Protein AF-A0A7S1EBB3-F1 (afdb_monomer)

Nearest PDB structures (foldseek):
  3lno-assembly1_A  TM=3.639E-01  e=1.077E+00  Bacillus anthracis
  7wua-assembly3_C  TM=3.559E-01  e=1.151E+00  Corynebacterium diphtheriae
  5d6j-assembly1_A  TM=3.398E-01  e=8.826E-01  Mycolicibacterium smegmatis MC2 155
  1nye-assembly2_C  TM=3.414E-01  e=2.552E+00  Escherichia coli
  3ux3-assembly1_B  TM=5.164E-01  e=8.424E+00  Homo sapiens

Mean predicted aligned error: 10.58 Å

Secondary structure (DSSP, 8-state):
---PPPS------TTPPPHHHHHHT--HHHHHHHHHHHHHHPBPTTSPBPSEEEE--STTS-S-SEEEESSSS--TTSEEEEEE---SSSPPHHHHHHHHHHHHHHHHTTSSPPPSEEEEE-SSPPPGGG--

Organism: Hemiselmis andersenii (NCBI:txid464988)

Structure (mmCIF, N/CA/C/O backbone):
data_AF-A0A7S1EBB3-F1
#
_entry.id   AF-A0A7S1EBB3-F1
#
loop_
_atom_site.group_PDB
_atom_site.id
_atom_site.type_symbol
_atom_site.label_atom_id
_atom_site.label_alt_id
_atom_site.label_comp_id
_atom_site.label_asym_id
_atom_site.label_entity_id
_atom_site.label_seq_id
_atom_site.pdbx_PDB_ins_code
_atom_site.Cartn_x
_atom_site.Cartn_y
_atom_site.Cartn_z
_atom_site.occupancy
_atom_site.B_iso_or_equiv
_atom_site.auth_seq_id
_atom_site.auth_comp_id
_atom_site.auth_asym_id
_atom_site.auth_atom_id
_atom_site.pdbx_PDB_model_num
ATOM 1 N N . LYS A 1 1 ? -30.988 8.187 -31.001 1.00 40.47 1 LYS A N 1
ATOM 2 C CA . LYS A 1 1 ? -30.215 7.630 -29.860 1.00 40.47 1 LYS A CA 1
ATOM 3 C C . LYS A 1 1 ? -28.832 8.276 -29.854 1.00 40.47 1 LYS A C 1
ATOM 5 O O . LYS A 1 1 ? -27.964 7.857 -30.606 1.00 40.47 1 LYS A O 1
ATOM 10 N N . THR A 1 2 ? -28.665 9.351 -29.094 1.00 38.78 2 THR A N 1
ATOM 11 C CA . THR A 1 2 ? -27.426 10.135 -28.986 1.00 38.78 2 THR A CA 1
ATOM 12 C C . THR A 1 2 ? -26.475 9.436 -28.016 1.00 38.78 2 THR A C 1
ATOM 14 O O . THR A 1 2 ? -26.823 9.195 -26.864 1.00 38.78 2 THR A O 1
ATOM 17 N N . ARG A 1 3 ? -25.302 9.027 -28.505 1.00 43.97 3 ARG A N 1
ATOM 18 C CA . ARG A 1 3 ? -24.294 8.294 -27.730 1.00 43.97 3 ARG A CA 1
ATOM 19 C C . ARG A 1 3 ? -23.496 9.297 -26.895 1.00 43.97 3 ARG A C 1
ATOM 21 O O . ARG A 1 3 ? -22.777 10.114 -27.461 1.00 43.97 3 ARG A O 1
ATOM 28 N N . THR A 1 4 ? -23.633 9.249 -25.573 1.00 48.81 4 THR A N 1
ATOM 29 C CA . THR A 1 4 ? -22.875 10.085 -24.629 1.00 48.81 4 THR A CA 1
ATOM 30 C C . THR A 1 4 ? -21.369 9.833 -24.801 1.00 48.81 4 THR A C 1
ATOM 32 O O . THR A 1 4 ? -20.965 8.665 -24.882 1.00 48.81 4 THR A O 1
ATOM 35 N N . PRO A 1 5 ? -20.518 10.870 -24.891 1.00 43.06 5 PRO A N 1
ATOM 36 C CA . PRO A 1 5 ? -19.080 10.673 -25.023 1.00 43.06 5 PRO A CA 1
ATOM 37 C C . PRO A 1 5 ? -18.506 10.096 -23.722 1.00 43.06 5 PRO A C 1
ATOM 39 O O . PRO A 1 5 ? -18.844 10.537 -22.626 1.00 43.06 5 PRO A O 1
ATOM 42 N N . ARG A 1 6 ? -17.642 9.081 -23.838 1.00 51.06 6 ARG A N 1
ATOM 43 C CA . ARG A 1 6 ? -16.896 8.533 -22.699 1.00 51.06 6 ARG A CA 1
ATOM 44 C C . ARG A 1 6 ? -15.797 9.522 -22.312 1.00 51.06 6 ARG A C 1
ATOM 46 O O . ARG A 1 6 ? -14.886 9.762 -23.102 1.00 51.06 6 ARG A O 1
ATOM 53 N N . THR A 1 7 ? -15.871 10.059 -21.099 1.00 49.78 7 THR A N 1
ATOM 54 C CA . THR A 1 7 ? -14.832 10.894 -20.482 1.00 49.78 7 THR A CA 1
ATOM 55 C C . THR A 1 7 ? -13.598 10.047 -20.194 1.00 49.78 7 THR A C 1
ATOM 57 O O . THR A 1 7 ? -13.495 9.473 -19.122 1.00 49.78 7 THR A O 1
ATOM 60 N N . ASN A 1 8 ? -12.719 9.890 -21.185 1.00 47.34 8 ASN A N 1
ATOM 61 C CA . ASN A 1 8 ? -11.304 9.519 -21.039 1.00 47.34 8 ASN A CA 1
ATOM 62 C C . ASN A 1 8 ? -10.567 9.776 -22.368 1.00 47.34 8 ASN A C 1
ATOM 64 O O . ASN A 1 8 ? -9.864 8.919 -22.894 1.00 47.34 8 ASN A O 1
ATOM 68 N N . GLN A 1 9 ? -10.756 10.961 -22.955 1.00 47.91 9 GLN A N 1
ATOM 69 C CA . GLN A 1 9 ? -9.875 11.453 -24.013 1.00 47.91 9 GLN A CA 1
ATOM 70 C C . GLN A 1 9 ? -8.861 12.398 -23.377 1.00 47.91 9 GLN A C 1
ATOM 72 O O . GLN A 1 9 ? -9.047 13.611 -23.339 1.00 47.91 9 GLN A O 1
ATOM 77 N N . LEU A 1 10 ? -7.775 11.827 -22.863 1.00 53.28 10 LEU A N 1
ATOM 78 C CA . LEU A 1 10 ? -6.549 12.585 -22.657 1.00 53.28 10 LEU A CA 1
ATOM 79 C C . LEU A 1 10 ? -5.998 12.885 -24.055 1.00 53.28 10 LEU A C 1
ATOM 81 O O . LEU A 1 10 ? -5.312 12.070 -24.667 1.00 53.28 10 LEU A O 1
ATOM 85 N N . VAL A 1 11 ? -6.409 14.026 -24.608 1.00 46.31 11 VAL A N 1
ATOM 86 C CA . VAL A 1 11 ? -5.906 14.551 -25.878 1.00 46.31 11 VAL A CA 1
ATOM 87 C C . VAL A 1 11 ? -4.432 14.893 -25.674 1.00 46.31 11 VAL A C 1
ATOM 89 O O . VAL A 1 11 ? -4.095 15.961 -25.166 1.00 46.31 11 VAL A O 1
ATOM 92 N N . ALA A 1 12 ? -3.542 13.975 -26.042 1.00 47.91 12 ALA A N 1
ATOM 93 C CA . ALA A 1 12 ? -2.118 14.261 -26.111 1.00 47.91 12 ALA A CA 1
ATOM 94 C C . ALA A 1 12 ? -1.879 15.219 -27.286 1.00 47.91 12 ALA A C 1
ATOM 96 O O . ALA A 1 12 ? -1.888 14.817 -28.450 1.00 47.91 12 ALA A O 1
ATOM 97 N N . LYS A 1 13 ? -1.704 16.512 -26.988 1.00 47.75 13 LYS A N 1
ATOM 98 C CA . LYS A 1 13 ? -1.117 17.462 -27.941 1.00 47.75 13 LYS A CA 1
ATOM 99 C C . LYS A 1 13 ? 0.322 17.006 -28.233 1.00 47.75 13 LYS A C 1
ATOM 101 O O . LYS A 1 13 ? 1.020 16.562 -27.323 1.00 47.75 13 LYS A O 1
ATOM 106 N N . GLY A 1 14 ? 0.715 17.046 -29.507 1.00 40.34 14 GLY A N 1
ATOM 107 C CA . GLY A 1 14 ? 1.932 16.423 -30.043 1.00 40.34 14 GLY A CA 1
ATOM 108 C C . GLY A 1 14 ? 3.186 16.620 -29.182 1.00 40.34 14 GLY A C 1
ATOM 109 O O . GLY A 1 14 ? 3.508 17.737 -28.795 1.00 40.34 14 GLY A O 1
ATOM 110 N N . GLY A 1 15 ? 3.874 15.512 -28.891 1.00 55.00 15 GLY A N 1
ATOM 111 C CA . GLY A 1 15 ? 5.130 15.473 -28.130 1.00 55.00 15 GLY A CA 1
ATOM 112 C C . GLY A 1 15 ? 4.994 15.109 -26.647 1.00 55.00 15 GLY A C 1
ATOM 113 O O . GLY A 1 15 ? 5.996 14.812 -26.005 1.00 55.00 15 GLY A O 1
ATOM 114 N N . VAL A 1 16 ? 3.778 15.075 -26.094 1.00 60.12 16 VAL A N 1
ATOM 115 C CA . VAL A 1 16 ? 3.560 14.696 -24.691 1.00 60.12 16 VAL A CA 1
ATOM 116 C C . VAL A 1 16 ? 3.510 13.170 -24.567 1.00 60.12 16 VAL A C 1
ATOM 118 O O . VAL A 1 16 ? 2.623 12.523 -25.127 1.00 60.12 16 VAL A O 1
ATOM 121 N N . ILE A 1 17 ? 4.462 12.590 -23.827 1.00 59.97 17 ILE A N 1
ATOM 122 C CA . ILE A 1 17 ? 4.441 11.172 -23.436 1.00 59.97 17 ILE A CA 1
ATOM 123 C C . ILE A 1 17 ? 3.094 10.888 -22.764 1.00 59.97 17 ILE A C 1
ATOM 125 O O . ILE A 1 17 ? 2.694 11.613 -21.853 1.00 59.97 17 ILE A O 1
ATOM 129 N N . GLN A 1 18 ? 2.390 9.846 -23.208 1.00 72.56 18 GLN A N 1
ATOM 130 C CA . GLN A 1 18 ? 1.097 9.460 -22.637 1.00 72.56 18 GLN A CA 1
ATOM 131 C C . GLN A 1 18 ? 1.217 9.253 -21.116 1.00 72.56 18 GLN A C 1
ATOM 133 O O . GLN A 1 18 ? 2.189 8.630 -20.690 1.00 72.56 18 GLN A O 1
ATOM 138 N N . PRO A 1 19 ? 0.258 9.699 -20.282 1.00 72.38 19 PRO A N 1
ATOM 139 C CA . PRO A 1 19 ? 0.372 9.580 -18.823 1.00 72.38 19 PRO A CA 1
ATOM 140 C C . PRO A 1 19 ? 0.641 8.153 -18.328 1.00 72.38 19 PRO A C 1
ATOM 142 O O . PRO A 1 19 ? 1.421 7.956 -17.404 1.00 72.38 19 PRO A O 1
ATOM 145 N N . SER A 1 20 ? 0.083 7.140 -18.995 1.00 72.62 20 SER A N 1
ATOM 146 C CA . SER A 1 20 ? 0.383 5.731 -18.710 1.00 72.62 20 SER A CA 1
ATOM 147 C C . SER A 1 20 ? 1.843 5.355 -18.981 1.00 72.62 20 SER A C 1
ATOM 149 O O . SER A 1 20 ? 2.424 4.574 -18.237 1.00 72.62 20 SER A O 1
ATOM 151 N N . ALA A 1 21 ? 2.453 5.920 -20.023 1.00 72.56 21 ALA A N 1
ATOM 152 C CA . ALA A 1 21 ? 3.865 5.724 -20.326 1.00 72.56 21 ALA A CA 1
ATOM 153 C C . ALA A 1 21 ? 4.770 6.512 -19.366 1.00 72.56 21 ALA A C 1
ATOM 155 O O . ALA A 1 21 ? 5.855 6.041 -19.050 1.00 72.56 21 ALA A O 1
ATOM 156 N N . GLN A 1 22 ? 4.319 7.658 -18.841 1.00 77.75 22 GLN A N 1
ATOM 157 C CA . GLN A 1 22 ? 5.061 8.399 -17.812 1.00 77.75 22 GLN A CA 1
ATOM 158 C C . GLN A 1 22 ? 5.188 7.596 -16.514 1.00 77.75 22 GLN A C 1
ATOM 160 O O . GLN A 1 22 ? 6.254 7.593 -15.911 1.00 77.75 22 GLN A O 1
ATOM 165 N N . VAL A 1 23 ? 4.137 6.864 -16.121 1.00 78.75 23 VAL A N 1
ATOM 166 C CA . VAL A 1 23 ? 4.154 5.992 -14.932 1.00 78.75 23 VAL A CA 1
ATOM 167 C C . VAL A 1 23 ? 5.234 4.909 -15.024 1.00 78.75 23 VAL A C 1
ATOM 169 O O . VAL A 1 23 ? 5.863 4.586 -14.023 1.00 78.75 23 VAL A O 1
ATOM 172 N N . ILE A 1 24 ? 5.483 4.384 -16.225 1.00 78.00 24 ILE A N 1
ATOM 173 C CA . ILE A 1 24 ? 6.513 3.364 -16.474 1.00 78.00 24 ILE A CA 1
ATOM 174 C C . ILE A 1 24 ? 7.936 3.941 -16.349 1.00 78.00 24 ILE A C 1
ATOM 176 O O . ILE A 1 24 ? 8.880 3.206 -16.086 1.00 78.00 24 ILE A O 1
ATOM 180 N N . LEU A 1 25 ? 8.102 5.250 -16.549 1.00 81.25 25 LEU A N 1
ATOM 181 C CA . LEU A 1 25 ? 9.402 5.929 -16.516 1.00 81.25 25 LEU A CA 1
ATOM 182 C C . LEU A 1 25 ? 9.790 6.441 -15.122 1.00 81.25 25 LEU A C 1
ATOM 184 O O . LEU A 1 25 ? 10.870 7.011 -14.970 1.00 81.25 25 LEU A O 1
ATOM 188 N N . LEU A 1 26 ? 8.918 6.285 -14.123 1.00 83.38 26 LEU A N 1
ATOM 189 C CA . LEU A 1 26 ? 9.208 6.703 -12.755 1.00 83.38 26 LEU A CA 1
ATOM 190 C C . LEU A 1 26 ? 10.381 5.888 -12.204 1.00 83.38 26 LEU A C 1
ATOM 192 O O . LEU A 1 26 ? 10.514 4.702 -12.470 1.00 83.38 26 LEU A O 1
ATOM 196 N N . ASN A 1 27 ? 11.252 6.506 -11.415 1.00 83.81 27 ASN A N 1
ATOM 197 C CA . ASN A 1 27 ? 12.214 5.734 -10.628 1.00 83.81 27 ASN A CA 1
ATOM 198 C C . ASN A 1 27 ? 11.510 5.077 -9.410 1.00 83.81 27 ASN A C 1
ATOM 200 O O . ASN A 1 27 ? 10.357 5.411 -9.120 1.00 83.81 27 ASN A O 1
ATOM 204 N N . PRO A 1 28 ? 12.164 4.156 -8.673 1.00 81.88 28 PRO A N 1
ATOM 205 C CA . PRO A 1 28 ? 11.539 3.474 -7.536 1.00 81.88 28 PRO A CA 1
ATOM 206 C C . PRO A 1 28 ? 10.943 4.414 -6.476 1.00 81.88 28 PRO A C 1
ATOM 208 O O . PRO A 1 28 ? 9.815 4.198 -6.039 1.00 81.88 28 PRO A O 1
ATOM 211 N N . ASP A 1 29 ? 11.641 5.497 -6.128 1.00 83.81 29 ASP A N 1
ATOM 212 C CA . ASP A 1 29 ? 11.159 6.472 -5.143 1.00 83.81 29 ASP A CA 1
ATOM 213 C C . ASP A 1 29 ? 9.947 7.259 -5.649 1.00 83.81 29 ASP A C 1
ATOM 215 O O . ASP A 1 29 ? 8.986 7.494 -4.915 1.00 83.81 29 ASP A O 1
ATOM 219 N N . GLN A 1 30 ? 9.973 7.657 -6.921 1.00 87.38 30 GLN A N 1
ATOM 220 C CA . GLN A 1 30 ? 8.865 8.342 -7.580 1.00 87.38 30 GLN A CA 1
ATOM 221 C C . GLN A 1 30 ? 7.643 7.435 -7.724 1.00 87.38 30 GLN A C 1
ATOM 223 O O . GLN A 1 30 ? 6.513 7.912 -7.638 1.00 87.38 30 GLN A O 1
ATOM 228 N N . TRP A 1 31 ? 7.851 6.134 -7.928 1.00 86.94 31 TRP A N 1
ATOM 229 C CA . TRP A 1 31 ? 6.778 5.148 -7.966 1.00 86.94 31 TRP A CA 1
ATOM 230 C C . TRP A 1 31 ? 6.100 4.995 -6.605 1.00 86.94 31 TRP A C 1
ATOM 232 O O . TRP A 1 31 ? 4.873 5.016 -6.527 1.00 86.94 31 TRP A O 1
ATOM 242 N N . GLU A 1 32 ? 6.874 4.911 -5.524 1.00 86.50 32 GLU A N 1
ATOM 243 C CA . GLU A 1 32 ? 6.313 4.912 -4.171 1.00 86.50 32 GLU A CA 1
ATOM 244 C C . GLU A 1 32 ? 5.555 6.208 -3.867 1.00 86.50 32 GLU A C 1
ATOM 246 O O . GLU A 1 32 ? 4.438 6.162 -3.353 1.00 86.50 32 GLU A O 1
ATOM 251 N N . GLU A 1 33 ? 6.108 7.367 -4.232 1.00 89.25 33 GLU A N 1
ATOM 252 C CA . GLU A 1 33 ? 5.422 8.651 -4.049 1.00 89.25 33 GLU A CA 1
ATOM 253 C C . GLU A 1 33 ? 4.122 8.718 -4.866 1.00 89.25 33 GLU A C 1
ATOM 255 O O . GLU A 1 33 ? 3.093 9.204 -4.388 1.00 89.25 33 GLU A O 1
ATOM 260 N N . PHE A 1 34 ? 4.125 8.156 -6.075 1.00 90.12 34 PHE A N 1
ATOM 261 C CA . PHE A 1 34 ? 2.930 8.038 -6.900 1.00 90.12 34 PHE A CA 1
ATOM 262 C C . PHE A 1 34 ? 1.866 7.152 -6.240 1.00 90.12 34 PHE A C 1
ATOM 264 O O . PHE A 1 34 ? 0.704 7.556 -6.158 1.00 90.12 34 PHE A O 1
ATOM 271 N N . ILE A 1 35 ? 2.237 5.975 -5.717 1.00 90.62 35 ILE A N 1
ATOM 272 C CA . ILE A 1 35 ? 1.297 5.103 -4.994 1.00 90.62 35 ILE A CA 1
ATOM 273 C C . ILE A 1 35 ? 0.767 5.822 -3.748 1.00 90.62 35 ILE A C 1
ATOM 275 O O . ILE A 1 35 ? -0.429 5.733 -3.457 1.00 90.62 35 ILE A O 1
ATOM 279 N N . LEU A 1 36 ? 1.607 6.573 -3.029 1.00 92.62 36 LEU A N 1
ATOM 280 C CA . LEU A 1 36 ? 1.200 7.345 -1.854 1.00 92.62 36 LEU A CA 1
ATOM 281 C C . LEU A 1 36 ? 0.149 8.395 -2.228 1.00 92.62 36 LEU A C 1
ATOM 283 O O . LEU A 1 36 ? -0.900 8.486 -1.583 1.00 92.62 36 LEU A O 1
ATOM 287 N N . ALA A 1 37 ? 0.405 9.160 -3.289 1.00 92.00 37 ALA A N 1
ATOM 288 C CA . ALA A 1 37 ? -0.517 10.162 -3.806 1.00 92.00 37 ALA A CA 1
ATOM 289 C C . ALA A 1 37 ? -1.837 9.534 -4.283 1.00 92.00 37 ALA A C 1
ATOM 291 O O . ALA A 1 37 ? -2.912 10.020 -3.924 1.00 92.00 37 ALA A O 1
ATOM 292 N N . ALA A 1 38 ? -1.771 8.422 -5.019 1.00 90.94 38 ALA A N 1
ATOM 293 C CA . ALA A 1 38 ? -2.947 7.686 -5.478 1.00 90.94 38 ALA A CA 1
ATOM 294 C C . ALA A 1 38 ? -3.773 7.144 -4.301 1.00 90.94 38 ALA A C 1
ATOM 296 O O . ALA A 1 38 ? -4.998 7.250 -4.292 1.00 90.94 38 ALA A O 1
ATOM 297 N N . THR A 1 39 ? -3.110 6.623 -3.268 1.00 92.56 39 THR A N 1
ATOM 298 C CA . THR A 1 39 ? -3.764 6.082 -2.070 1.00 92.56 39 THR A CA 1
ATOM 299 C C . THR A 1 39 ? -4.474 7.175 -1.276 1.00 92.56 39 THR A C 1
ATOM 301 O O . THR A 1 39 ? -5.592 6.963 -0.816 1.00 92.56 39 THR A O 1
ATOM 304 N N . ARG A 1 40 ? -3.882 8.371 -1.166 1.00 92.50 40 ARG A N 1
ATOM 305 C CA . ARG A 1 40 ? -4.522 9.538 -0.532 1.00 92.50 40 ARG A CA 1
ATOM 306 C C . ARG A 1 40 ? -5.785 9.998 -1.263 1.00 92.50 40 ARG A C 1
ATOM 308 O O . ARG A 1 40 ? -6.711 10.475 -0.618 1.00 92.50 40 ARG A O 1
ATOM 315 N N . GLN A 1 41 ? -5.818 9.857 -2.586 1.00 91.88 41 GLN A N 1
ATOM 316 C CA . GLN A 1 41 ? -6.952 10.268 -3.421 1.00 91.88 41 GLN A CA 1
ATOM 317 C C . GLN A 1 41 ? -7.999 9.162 -3.619 1.00 91.88 41 GLN A C 1
ATOM 319 O O . GLN A 1 41 ? -9.100 9.432 -4.098 1.00 91.88 41 GLN A O 1
ATOM 324 N N . ARG A 1 42 ? -7.679 7.912 -3.266 1.00 90.81 42 ARG A N 1
ATOM 325 C CA . ARG A 1 42 ? -8.586 6.775 -3.428 1.00 90.81 42 ARG A CA 1
ATOM 326 C C . ARG A 1 42 ? -9.816 6.936 -2.538 1.00 90.81 42 ARG A C 1
ATOM 328 O O . ARG A 1 42 ? -9.702 7.012 -1.317 1.00 90.81 42 ARG A O 1
ATOM 335 N N . LEU A 1 43 ? -10.995 6.881 -3.155 1.00 91.19 43 LEU A N 1
ATOM 336 C CA . LEU A 1 43 ? -12.266 6.788 -2.442 1.00 91.19 43 LEU A CA 1
ATOM 337 C C . LEU A 1 43 ? -12.566 5.331 -2.086 1.00 91.19 43 LEU A C 1
ATOM 339 O O . LEU A 1 43 ? -12.436 4.420 -2.910 1.00 91.19 43 LEU A O 1
ATOM 343 N N . LEU A 1 44 ? -12.961 5.111 -0.838 1.00 89.56 44 LEU A N 1
ATOM 344 C CA . LEU A 1 44 ? -13.432 3.822 -0.347 1.00 89.56 44 LEU A CA 1
ATOM 345 C C . LEU A 1 44 ? -14.868 3.567 -0.830 1.00 89.56 44 LEU A C 1
ATOM 347 O O . LEU A 1 44 ? -15.540 4.502 -1.263 1.00 89.56 44 LEU A O 1
ATOM 351 N N . PRO A 1 45 ? -15.399 2.334 -0.705 1.00 86.81 45 PRO A N 1
ATOM 352 C CA . PRO A 1 45 ? -16.801 2.052 -1.031 1.00 86.81 45 PRO A CA 1
ATOM 353 C C . PRO A 1 45 ? -17.814 2.936 -0.284 1.00 86.81 45 PRO A C 1
ATOM 355 O O . PRO A 1 45 ? -18.930 3.115 -0.752 1.00 86.81 45 PRO A O 1
ATOM 358 N N . SER A 1 46 ? -17.423 3.505 0.861 1.00 86.88 46 SER A N 1
ATOM 359 C CA . SER A 1 46 ? -18.217 4.478 1.620 1.00 86.88 46 SER A CA 1
ATOM 360 C C . SER A 1 46 ? -18.265 5.880 0.998 1.00 86.88 46 SER A C 1
ATOM 362 O O . SER A 1 46 ? -19.012 6.722 1.482 1.00 86.88 46 SER A O 1
ATOM 364 N N . GLY A 1 47 ? -17.458 6.158 -0.030 1.00 90.25 47 GLY A N 1
ATOM 365 C CA . GLY A 1 47 ? -17.319 7.475 -0.655 1.00 90.25 47 GLY A CA 1
ATOM 366 C C . GLY A 1 47 ? -16.297 8.403 0.013 1.00 90.25 47 GLY A C 1
ATOM 367 O O . GLY A 1 47 ? -16.012 9.463 -0.534 1.00 90.25 47 GLY A O 1
ATOM 368 N N . SER A 1 48 ? -15.707 8.010 1.146 1.00 90.81 48 SER A N 1
ATOM 369 C CA . SER A 1 48 ? -14.677 8.792 1.852 1.00 90.81 48 SER A CA 1
ATOM 370 C C . SER A 1 48 ? -13.261 8.291 1.540 1.00 90.81 48 SER A C 1
ATOM 372 O O . SER A 1 48 ? -13.091 7.095 1.287 1.00 90.81 48 SER A O 1
ATOM 374 N N . PRO A 1 49 ? -12.228 9.154 1.583 1.00 93.75 49 PRO A N 1
ATOM 375 C CA . PRO A 1 49 ? -10.836 8.713 1.515 1.00 93.75 49 PRO A CA 1
ATOM 376 C C . PRO A 1 49 ? -10.406 8.002 2.809 1.00 93.75 49 PRO A C 1
ATOM 378 O O . PRO A 1 49 ? -11.125 7.999 3.812 1.00 93.75 49 PRO A O 1
ATOM 381 N N . TYR A 1 50 ? -9.207 7.416 2.802 1.00 94.06 50 TYR A N 1
ATOM 382 C CA . TYR A 1 50 ? -8.571 6.921 4.026 1.00 94.06 50 TYR A CA 1
ATOM 383 C C . TYR A 1 50 ? -8.392 8.050 5.050 1.00 94.06 50 TYR A C 1
ATOM 385 O O . TYR A 1 50 ? -8.037 9.173 4.696 1.00 94.06 50 TYR A O 1
ATOM 393 N N . ALA A 1 51 ? -8.580 7.737 6.333 1.00 94.00 51 ALA A N 1
ATOM 394 C CA . ALA A 1 51 ? -8.411 8.704 7.416 1.00 94.00 51 ALA A CA 1
ATOM 395 C C . ALA A 1 51 ? -6.940 9.088 7.632 1.00 94.00 51 ALA A C 1
ATOM 397 O O . ALA A 1 51 ? -6.638 10.210 8.034 1.00 94.00 51 ALA A O 1
ATOM 398 N N . ASN A 1 52 ? -6.016 8.155 7.387 1.00 93.56 52 ASN A N 1
ATOM 399 C CA . ASN A 1 52 ? -4.583 8.404 7.475 1.00 93.56 52 ASN A CA 1
ATOM 400 C C . ASN A 1 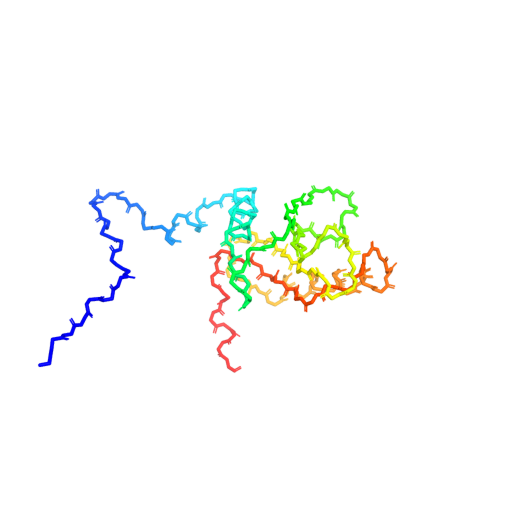52 ? -3.840 7.569 6.431 1.00 93.56 52 ASN A C 1
ATOM 402 O O . ASN A 1 52 ? -4.124 6.384 6.280 1.00 93.56 52 ASN A O 1
ATOM 406 N N . VAL A 1 53 ? -2.884 8.173 5.728 1.00 93.62 53 VAL A N 1
ATOM 407 C CA . VAL A 1 53 ? -2.009 7.461 4.791 1.00 93.62 53 VAL A CA 1
ATOM 408 C C . VAL A 1 53 ? -0.568 7.856 5.074 1.00 93.62 53 VAL A C 1
ATOM 410 O O . VAL A 1 53 ? -0.216 9.039 4.991 1.00 93.62 53 VAL A O 1
ATOM 413 N N . LYS A 1 54 ? 0.266 6.865 5.386 1.00 91.12 54 LYS A N 1
ATOM 414 C CA . LYS A 1 54 ? 1.665 7.048 5.766 1.00 91.12 54 LYS A CA 1
ATOM 415 C C . LYS A 1 54 ? 2.580 6.232 4.858 1.00 91.12 54 LYS A C 1
ATOM 417 O O . LYS A 1 54 ? 2.355 5.039 4.682 1.00 91.12 54 LYS A O 1
ATOM 422 N N . ARG A 1 55 ? 3.637 6.868 4.346 1.00 89.19 55 ARG A N 1
ATOM 423 C CA . ARG A 1 55 ? 4.774 6.177 3.727 1.00 89.19 55 ARG A CA 1
ATOM 424 C C . ARG A 1 55 ? 5.733 5.691 4.816 1.00 89.19 55 ARG A C 1
ATOM 426 O O . ARG A 1 55 ? 6.028 6.417 5.767 1.00 89.19 55 ARG A O 1
ATOM 433 N N . LEU A 1 56 ? 6.163 4.453 4.675 1.00 85.06 56 LEU A N 1
ATOM 434 C CA . LEU A 1 56 ? 7.135 3.722 5.471 1.00 85.06 56 LEU A CA 1
ATOM 435 C C . LEU A 1 56 ? 8.271 3.343 4.505 1.00 85.06 56 LEU A C 1
ATOM 437 O O . LEU A 1 56 ? 8.031 3.167 3.316 1.00 85.06 56 LEU A O 1
ATOM 441 N N . GLY A 1 57 ? 9.516 3.331 4.965 1.00 65.25 57 GLY A N 1
ATOM 442 C CA . GLY A 1 57 ? 10.668 3.295 4.050 1.00 65.25 57 GLY A CA 1
ATOM 443 C C . GLY A 1 57 ? 12.010 3.041 4.729 1.00 65.25 57 GLY A C 1
ATOM 444 O O . GLY A 1 57 ? 13.059 3.354 4.173 1.00 65.25 57 GLY A O 1
ATOM 445 N N . GLY A 1 58 ? 11.991 2.511 5.951 1.00 60.12 58 GLY A N 1
ATOM 446 C CA . GLY A 1 58 ? 13.173 2.221 6.749 1.00 60.12 58 GLY A CA 1
ATOM 447 C C . GLY A 1 58 ? 13.480 0.729 6.859 1.00 60.12 58 GLY A C 1
ATOM 448 O O . GLY A 1 58 ? 12.605 -0.142 6.804 1.00 60.12 58 GLY A O 1
ATOM 449 N N . ALA A 1 59 ? 14.757 0.426 7.099 1.00 50.00 59 ALA A N 1
ATOM 450 C CA . ALA A 1 59 ? 15.175 -0.894 7.553 1.00 50.00 59 ALA A CA 1
ATOM 451 C C . ALA A 1 59 ? 14.462 -1.220 8.880 1.00 50.00 59 ALA A C 1
ATOM 453 O O . ALA A 1 59 ? 14.668 -0.544 9.883 1.00 50.00 59 ALA A O 1
ATOM 454 N N . GLY A 1 60 ? 13.598 -2.238 8.873 1.00 55.28 60 GLY A N 1
ATOM 455 C CA . GLY A 1 60 ? 12.781 -2.621 10.033 1.00 55.28 60 GLY A CA 1
ATOM 456 C C . GLY A 1 60 ? 11.276 -2.404 9.862 1.00 55.28 60 GLY A C 1
ATOM 457 O O . GLY A 1 60 ? 10.5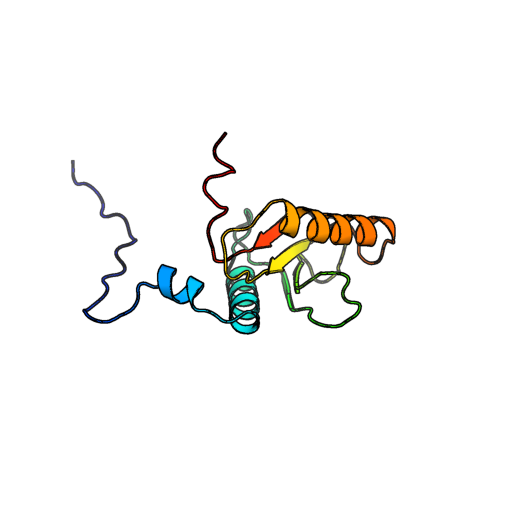03 -2.952 10.643 1.00 55.28 60 GLY A O 1
ATOM 458 N N . ASP A 1 61 ? 10.830 -1.731 8.796 1.00 61.28 61 ASP A N 1
ATOM 459 C CA . ASP A 1 61 ? 9.395 -1.521 8.538 1.00 61.28 61 ASP A CA 1
ATOM 460 C C . ASP A 1 61 ? 8.656 -2.793 8.088 1.00 61.28 61 ASP A C 1
ATOM 462 O O . ASP A 1 61 ? 7.430 -2.800 7.973 1.00 61.28 61 ASP A O 1
ATOM 466 N N . GLY A 1 62 ? 9.379 -3.901 7.910 1.00 62.88 62 GLY A N 1
ATOM 467 C CA . GLY A 1 62 ? 8.802 -5.220 7.665 1.00 62.88 62 GLY A CA 1
ATOM 468 C C . GLY A 1 62 ? 8.216 -5.388 6.265 1.00 62.88 62 GLY A C 1
ATOM 469 O O . GLY A 1 62 ? 7.274 -6.158 6.098 1.00 62.88 62 GLY A O 1
ATOM 470 N N . GLY A 1 63 ? 8.761 -4.674 5.276 1.00 70.62 63 GLY A N 1
ATOM 471 C CA . GLY A 1 63 ? 8.206 -4.666 3.922 1.00 70.62 63 GLY A CA 1
ATOM 472 C C . GLY A 1 63 ? 6.815 -4.045 3.925 1.00 70.62 63 GLY A C 1
ATOM 473 O O . GLY A 1 63 ? 5.849 -4.686 3.527 1.00 70.62 63 GLY A O 1
ATOM 474 N N . ARG A 1 64 ? 6.706 -2.846 4.501 1.00 79.19 64 ARG A N 1
ATOM 475 C CA . ARG A 1 64 ? 5.550 -1.978 4.333 1.00 79.19 64 ARG A CA 1
ATOM 476 C C . ARG A 1 64 ? 6.050 -0.715 3.667 1.00 79.19 64 ARG A C 1
ATOM 478 O O . ARG A 1 64 ? 6.920 -0.072 4.246 1.00 79.19 64 ARG A O 1
ATOM 485 N N . ASP A 1 65 ? 5.476 -0.359 2.526 1.00 86.06 65 ASP A N 1
ATOM 486 C CA . ASP A 1 65 ? 5.829 0.900 1.869 1.00 86.06 65 ASP A CA 1
ATOM 487 C C . ASP A 1 65 ? 4.778 1.959 2.177 1.00 86.06 65 ASP A C 1
ATOM 489 O O . ASP A 1 65 ? 5.104 3.071 2.573 1.00 86.06 65 ASP A O 1
ATOM 493 N N . ILE A 1 66 ? 3.488 1.635 2.049 1.00 91.06 66 ILE A N 1
ATOM 494 C CA . ILE A 1 66 ? 2.411 2.589 2.332 1.00 91.06 66 ILE A CA 1
ATOM 495 C C . ILE A 1 66 ? 1.315 1.934 3.159 1.00 91.06 66 ILE A C 1
ATOM 497 O O . ILE A 1 66 ? 0.688 0.950 2.771 1.00 91.06 66 ILE A O 1
ATOM 501 N N . GLU A 1 67 ? 1.055 2.542 4.305 1.00 93.19 67 GLU A N 1
ATOM 502 C CA . GLU A 1 67 ? 0.031 2.150 5.255 1.00 93.19 67 GLU A CA 1
ATOM 503 C C . GLU A 1 67 ? -1.163 3.103 5.142 1.00 93.19 67 GLU A C 1
ATOM 505 O O . GLU A 1 67 ? -1.029 4.304 5.383 1.00 93.19 67 GLU A O 1
ATOM 510 N N . ALA A 1 68 ? -2.335 2.576 4.784 1.00 94.44 68 ALA A N 1
ATOM 511 C CA . ALA A 1 68 ? -3.551 3.356 4.573 1.00 94.44 68 ALA A CA 1
ATOM 512 C C . ALA A 1 68 ? -4.646 2.923 5.552 1.00 94.44 68 ALA A C 1
ATOM 514 O O . ALA A 1 68 ? -5.212 1.840 5.440 1.00 94.44 68 ALA A O 1
ATOM 515 N N . ARG A 1 69 ? -4.952 3.758 6.540 1.00 95.12 69 ARG A N 1
ATOM 516 C CA . ARG A 1 69 ? -5.855 3.428 7.647 1.00 95.12 69 ARG A CA 1
ATOM 517 C C . ARG A 1 69 ? -7.250 4.000 7.425 1.00 95.12 69 ARG A C 1
ATOM 519 O O . ARG A 1 69 ? -7.408 5.146 7.004 1.00 95.12 69 ARG A O 1
ATOM 526 N N . TYR A 1 70 ? -8.271 3.224 7.777 1.00 93.62 70 TYR A N 1
ATOM 527 C CA . TYR A 1 70 ? -9.663 3.687 7.788 1.00 93.62 70 TYR A CA 1
ATOM 528 C C . TYR A 1 70 ? -9.972 4.594 8.990 1.00 93.62 70 TYR A C 1
ATOM 530 O O . TYR A 1 70 ? -10.945 5.338 8.959 1.00 93.62 70 TYR A O 1
ATOM 538 N N . GLY A 1 71 ? -9.138 4.556 10.034 1.00 92.25 71 GLY A N 1
ATOM 539 C CA . GLY A 1 71 ? -9.209 5.427 11.209 1.00 92.25 71 GLY A CA 1
ATOM 540 C C . GLY A 1 71 ? -7.821 5.873 11.675 1.00 92.25 71 GLY A C 1
ATOM 541 O O . GLY A 1 71 ? -6.816 5.603 11.024 1.00 92.25 71 GLY A O 1
ATOM 542 N N . GLN A 1 72 ? -7.748 6.554 12.821 1.00 90.00 72 GLN A N 1
ATOM 543 C CA . GLN A 1 72 ? -6.472 7.034 13.375 1.00 90.00 72 GLN A CA 1
ATOM 544 C C . GLN A 1 72 ? -5.594 5.889 13.909 1.00 90.00 72 GLN A C 1
ATOM 546 O O . GLN A 1 72 ? -4.377 5.879 13.710 1.00 90.00 72 GLN A O 1
ATOM 551 N N . ALA A 1 73 ? -6.210 4.902 14.564 1.00 89.88 73 ALA A N 1
ATOM 552 C CA . ALA A 1 73 ? -5.507 3.770 15.150 1.00 89.88 73 ALA A CA 1
ATOM 553 C C . ALA A 1 73 ? -5.203 2.676 14.116 1.00 89.88 73 ALA A C 1
ATOM 555 O O . ALA A 1 73 ? -6.026 2.356 13.257 1.00 89.88 73 ALA A O 1
ATOM 556 N N . LEU A 1 74 ? -4.023 2.066 14.240 1.00 89.25 74 LEU A N 1
ATOM 557 C CA . LEU A 1 74 ? -3.647 0.885 13.471 1.00 89.25 74 LEU A CA 1
ATOM 558 C C . LEU A 1 74 ? -4.226 -0.358 14.156 1.00 89.25 74 LEU A C 1
ATOM 560 O O . LEU A 1 74 ? -3.655 -0.873 15.116 1.00 89.25 74 LEU A O 1
ATOM 564 N N . VAL A 1 75 ? -5.382 -0.815 13.680 1.00 92.62 75 VAL A N 1
ATOM 565 C CA . VAL A 1 75 ? -6.102 -1.973 14.231 1.00 92.62 75 VAL A CA 1
ATOM 566 C C . VAL A 1 75 ? -6.259 -3.062 13.182 1.00 92.62 75 VAL A C 1
ATOM 568 O O . VAL A 1 75 ? -6.241 -2.792 11.985 1.00 92.62 75 VAL A O 1
ATOM 571 N N . ARG A 1 76 ? -6.436 -4.307 13.624 1.00 92.19 76 ARG A N 1
ATOM 572 C CA . ARG A 1 76 ? -6.678 -5.444 12.730 1.00 92.19 76 ARG A CA 1
ATOM 573 C C . ARG A 1 76 ? -7.859 -5.159 11.795 1.00 92.19 76 ARG A C 1
ATOM 575 O O . ARG A 1 76 ? -8.900 -4.700 12.250 1.00 92.19 76 ARG A O 1
ATOM 582 N N . ASP A 1 77 ? -7.680 -5.446 10.507 1.00 92.19 77 ASP A N 1
ATOM 583 C CA . ASP A 1 77 ? -8.679 -5.256 9.444 1.00 92.19 77 ASP A CA 1
ATOM 584 C C . ASP A 1 77 ? -9.166 -3.790 9.279 1.00 92.19 77 ASP A C 1
ATOM 586 O O . ASP A 1 77 ? -10.105 -3.515 8.531 1.00 92.19 77 ASP A O 1
ATOM 590 N N . GLY A 1 78 ? -8.500 -2.834 9.943 1.00 93.69 78 GLY A N 1
ATOM 591 C CA . GLY A 1 78 ? -8.801 -1.398 9.931 1.00 93.69 78 GLY A CA 1
ATOM 592 C C . GLY A 1 78 ? -7.933 -0.571 8.979 1.00 93.69 78 GLY A C 1
ATOM 593 O O . GLY A 1 78 ? -7.933 0.659 9.053 1.00 93.69 78 GLY A O 1
ATOM 594 N N . TRP A 1 79 ? -7.150 -1.231 8.131 1.00 94.81 79 TRP A N 1
ATOM 595 C CA . TRP A 1 79 ? -6.183 -0.597 7.243 1.00 94.81 79 TRP A CA 1
ATOM 596 C C . TRP A 1 79 ? -5.847 -1.492 6.0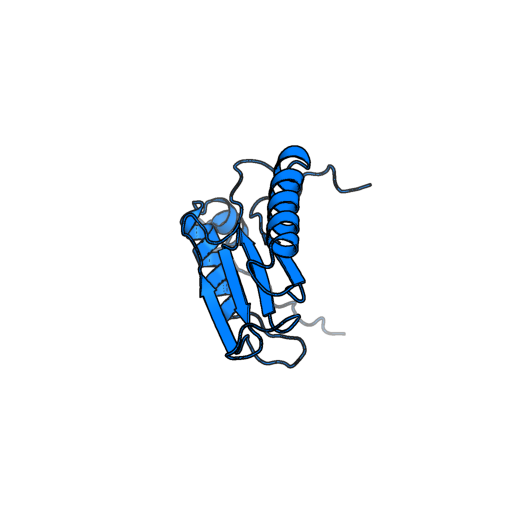52 1.00 94.81 79 TRP A C 1
ATOM 598 O O . TRP A 1 79 ? -6.049 -2.704 6.105 1.00 94.81 79 TRP A O 1
ATOM 608 N N . ASP A 1 80 ? -5.304 -0.886 5.006 1.00 94.25 80 ASP A N 1
ATOM 609 C CA . ASP A 1 80 ? -4.780 -1.538 3.818 1.00 94.25 80 ASP A CA 1
ATOM 610 C C . ASP A 1 80 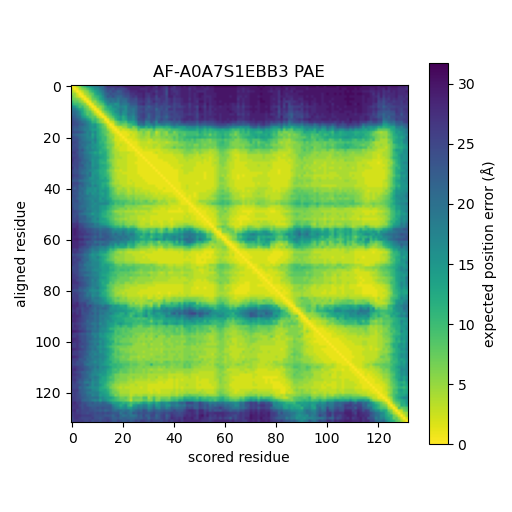? -3.281 -1.268 3.689 1.00 94.25 80 ASP A C 1
ATOM 612 O O . ASP A 1 80 ? -2.798 -0.173 3.997 1.00 94.25 80 ASP A O 1
ATOM 616 N N . LEU A 1 81 ? -2.554 -2.273 3.210 1.00 92.56 81 LEU A N 1
ATOM 617 C CA . LEU A 1 81 ? -1.123 -2.190 2.954 1.00 92.56 81 LEU A CA 1
ATOM 618 C C . LEU A 1 81 ? -0.871 -2.147 1.449 1.00 92.56 81 LEU A C 1
ATOM 620 O O . LEU A 1 81 ? -1.351 -3.020 0.730 1.00 92.56 81 LEU A O 1
ATOM 624 N N . TYR A 1 82 ? -0.086 -1.176 0.991 1.00 91.31 82 TYR A N 1
ATOM 625 C CA . TYR A 1 82 ? 0.399 -1.097 -0.382 1.00 91.31 82 TYR A CA 1
ATOM 626 C C . TYR A 1 82 ? 1.916 -1.289 -0.388 1.00 91.31 82 TYR A C 1
ATOM 628 O O . TYR A 1 82 ? 2.643 -0.566 0.294 1.00 91.31 82 TYR A O 1
ATOM 636 N N . GLN A 1 83 ? 2.375 -2.274 -1.156 1.00 87.12 83 GLN A N 1
ATOM 637 C CA . GLN A 1 83 ? 3.785 -2.538 -1.422 1.00 87.12 83 GLN A CA 1
ATOM 638 C C . GLN A 1 83 ? 4.089 -2.130 -2.865 1.00 87.12 83 GLN A C 1
ATOM 640 O O . GLN A 1 83 ? 3.607 -2.765 -3.804 1.00 87.12 83 GLN A O 1
ATOM 645 N N . GLY A 1 84 ? 4.877 -1.079 -3.048 1.00 83.81 84 GLY A N 1
ATOM 646 C CA . GLY A 1 84 ? 5.431 -0.671 -4.327 1.00 83.81 84 GLY A CA 1
ATOM 647 C C . GLY A 1 84 ? 6.680 -1.478 -4.668 1.00 83.81 84 GLY A C 1
ATOM 648 O O . GLY A 1 84 ? 7.631 -1.556 -3.896 1.00 83.81 84 GLY A O 1
ATOM 649 N N . LYS A 1 85 ? 6.714 -2.073 -5.861 1.00 79.19 85 LYS A N 1
ATOM 650 C CA . LYS A 1 85 ? 7.952 -2.615 -6.428 1.00 79.19 85 LYS A CA 1
ATOM 651 C C . LYS A 1 85 ? 8.123 -2.157 -7.864 1.00 79.19 85 LYS A C 1
ATOM 653 O O . LYS A 1 85 ? 7.323 -2.495 -8.738 1.00 79.19 85 LYS A O 1
ATOM 658 N N . HIS A 1 86 ? 9.194 -1.408 -8.095 1.00 70.50 86 HIS A N 1
ATOM 659 C CA . HIS A 1 86 ? 9.573 -0.895 -9.405 1.00 70.50 86 HIS A CA 1
ATOM 660 C C . HIS A 1 86 ? 10.615 -1.815 -10.063 1.00 70.50 86 HIS A C 1
ATOM 662 O O . HIS A 1 86 ? 11.806 -1.503 -10.112 1.00 70.50 86 HIS A O 1
ATOM 668 N N . TYR A 1 87 ? 10.181 -2.987 -10.528 1.00 66.38 87 TYR A N 1
ATOM 669 C CA . TYR A 1 87 ? 11.048 -3.885 -11.297 1.00 66.38 87 TYR A CA 1
ATOM 670 C C . TYR A 1 87 ? 11.198 -3.385 -12.735 1.00 66.38 87 TYR A C 1
ATOM 672 O O . TYR A 1 87 ? 10.233 -2.916 -13.327 1.00 66.38 87 TYR A O 1
ATOM 680 N N . ALA A 1 88 ? 12.388 -3.540 -13.322 1.00 56.28 88 ALA A N 1
ATOM 681 C CA . ALA A 1 88 ? 12.665 -3.148 -14.710 1.00 56.28 88 ALA A CA 1
ATOM 682 C C . ALA A 1 88 ? 11.972 -4.041 -15.766 1.00 56.28 88 ALA A C 1
ATOM 684 O O . ALA A 1 88 ? 12.059 -3.779 -16.962 1.00 56.28 88 ALA A O 1
ATOM 685 N N . SER A 1 89 ? 11.316 -5.125 -15.343 1.00 57.97 89 SER A N 1
ATOM 686 C CA . SER A 1 89 ? 10.618 -6.072 -16.216 1.00 57.97 89 SER A CA 1
ATOM 687 C C . SER A 1 89 ? 9.282 -6.496 -15.603 1.00 57.97 89 SER A C 1
ATOM 689 O O . SER A 1 89 ? 9.044 -6.264 -14.417 1.00 57.97 89 SER A O 1
ATOM 691 N N . GLY A 1 90 ? 8.402 -7.106 -16.405 1.00 58.50 90 GLY A N 1
ATOM 692 C CA . GLY A 1 90 ? 7.121 -7.628 -15.922 1.00 58.50 90 GLY A CA 1
ATOM 693 C C . GLY A 1 90 ? 7.320 -8.592 -14.751 1.00 58.50 90 GLY A C 1
ATOM 694 O O . GLY A 1 90 ? 8.213 -9.438 -14.791 1.00 58.50 90 GLY A O 1
ATOM 695 N N . LEU A 1 91 ? 6.491 -8.446 -13.716 1.00 63.22 91 LEU A N 1
ATOM 696 C CA . LEU A 1 91 ? 6.639 -9.161 -12.452 1.00 63.22 91 LEU A CA 1
ATOM 697 C C . LEU A 1 91 ? 6.701 -10.678 -12.673 1.00 63.22 91 LEU A C 1
ATOM 699 O O . LEU A 1 91 ? 5.731 -11.283 -13.138 1.00 63.22 91 LEU A O 1
ATOM 703 N N . LYS A 1 92 ? 7.829 -11.298 -12.315 1.00 66.75 92 LYS A N 1
ATOM 704 C CA . LYS A 1 92 ? 7.971 -12.755 -12.341 1.00 66.75 92 LYS A CA 1
ATOM 705 C C . LYS A 1 92 ? 7.503 -13.349 -11.011 1.00 66.75 92 LYS A C 1
ATOM 707 O O . LYS A 1 92 ? 7.790 -12.777 -9.956 1.00 66.75 92 LYS A O 1
ATOM 712 N N . PRO A 1 93 ? 6.872 -14.537 -11.012 1.00 67.69 93 PRO A N 1
ATOM 713 C CA . PRO A 1 93 ? 6.494 -15.209 -9.769 1.00 67.69 93 PRO A CA 1
ATOM 714 C C . PRO A 1 93 ? 7.686 -15.422 -8.819 1.00 67.69 93 PRO A C 1
ATOM 716 O O . PRO A 1 93 ? 7.548 -15.274 -7.608 1.00 67.69 93 PRO A O 1
ATOM 719 N N . SER A 1 94 ? 8.882 -15.668 -9.366 1.00 72.44 94 SER A N 1
ATOM 720 C CA . SER A 1 94 ? 10.134 -15.811 -8.610 1.00 72.44 94 SER A CA 1
ATOM 721 C C . SER A 1 94 ? 10.535 -14.571 -7.804 1.00 72.44 94 SER A C 1
ATOM 723 O O . SER A 1 94 ? 11.284 -14.701 -6.844 1.00 72.44 94 SER A O 1
ATOM 725 N N . GLU A 1 95 ? 10.059 -13.383 -8.181 1.00 71.44 95 GLU A N 1
ATOM 726 C CA . GLU A 1 95 ? 10.335 -12.121 -7.482 1.00 71.44 95 GLU A CA 1
ATOM 727 C C . GLU A 1 95 ? 9.184 -11.737 -6.545 1.00 71.44 95 GLU A C 1
ATOM 729 O O . GLU A 1 95 ? 9.416 -11.240 -5.445 1.00 71.44 95 GLU A O 1
ATOM 734 N N . ALA A 1 96 ? 7.942 -12.035 -6.938 1.00 73.62 96 ALA A N 1
ATOM 735 C CA . ALA A 1 96 ? 6.755 -11.737 -6.141 1.00 73.62 96 ALA A CA 1
ATOM 736 C C . ALA A 1 96 ? 6.618 -12.645 -4.905 1.00 73.62 96 ALA A C 1
ATOM 738 O O . ALA A 1 96 ? 6.308 -12.167 -3.811 1.00 73.62 96 ALA A O 1
ATOM 739 N N . PHE A 1 97 ? 6.846 -13.958 -5.054 1.00 79.12 97 PHE A N 1
ATOM 740 C CA . PHE A 1 97 ? 6.651 -14.920 -3.963 1.00 79.12 97 PHE A CA 1
ATOM 741 C C . PHE A 1 97 ? 7.552 -14.668 -2.747 1.00 79.12 97 PHE A C 1
ATOM 743 O O . PHE A 1 97 ? 7.028 -14.705 -1.631 1.00 79.12 97 PHE A O 1
ATOM 750 N N . PRO A 1 98 ? 8.855 -14.357 -2.896 1.00 81.06 98 PRO A N 1
ATOM 751 C CA . PRO A 1 98 ? 9.695 -14.011 -1.752 1.00 81.06 98 PRO A CA 1
ATOM 752 C C . PRO A 1 98 ? 9.209 -12.772 -0.990 1.00 81.06 98 PRO A C 1
ATOM 754 O O . PRO A 1 98 ? 9.264 -12.751 0.239 1.00 81.06 98 PRO A O 1
ATOM 757 N N . GLU A 1 99 ? 8.706 -11.749 -1.687 1.00 79.75 99 GLU A N 1
ATOM 758 C CA . GLU A 1 99 ? 8.182 -10.535 -1.047 1.00 79.75 99 GLU A CA 1
ATOM 759 C C . GLU A 1 99 ? 6.877 -10.818 -0.291 1.00 79.75 99 GLU A C 1
ATOM 761 O O . GLU A 1 99 ? 6.732 -10.422 0.868 1.00 79.75 99 GLU A O 1
ATOM 766 N N . MET A 1 100 ? 5.972 -11.607 -0.876 1.00 81.38 100 MET A N 1
ATOM 767 C CA . MET A 1 100 ? 4.774 -12.076 -0.171 1.00 81.38 100 MET A CA 1
ATOM 768 C C . MET A 1 100 ? 5.127 -12.951 1.043 1.00 81.38 100 MET A C 1
ATOM 770 O O . MET A 1 100 ? 4.519 -12.816 2.104 1.00 81.38 100 MET A O 1
ATOM 774 N N . ALA A 1 101 ? 6.144 -13.811 0.940 1.00 84.88 101 ALA A N 1
ATOM 775 C CA . ALA A 1 101 ? 6.609 -14.624 2.063 1.00 84.88 101 ALA A CA 1
ATOM 776 C C . ALA A 1 101 ? 7.144 -13.761 3.220 1.00 84.88 101 ALA A C 1
ATOM 778 O O . ALA A 1 101 ? 6.875 -14.062 4.386 1.00 84.88 101 ALA A O 1
ATOM 779 N N . LYS A 1 102 ? 7.847 -12.657 2.922 1.00 82.75 102 LYS A N 1
ATOM 780 C CA . LYS A 1 102 ? 8.265 -11.677 3.941 1.00 82.75 102 LYS A CA 1
ATOM 781 C C . LYS A 1 102 ? 7.055 -11.062 4.642 1.00 82.75 102 LYS A C 1
ATOM 783 O O . LYS A 1 102 ? 7.057 -11.003 5.868 1.00 82.75 102 LYS A O 1
ATOM 788 N N . PHE A 1 103 ? 6.017 -10.679 3.899 1.00 84.25 103 PHE A N 1
ATOM 789 C CA . PHE A 1 103 ? 4.770 -10.170 4.478 1.00 84.25 103 PHE A CA 1
ATOM 790 C C . PHE A 1 103 ? 4.134 -11.182 5.449 1.00 84.25 103 PHE A C 1
ATOM 792 O O . PHE A 1 103 ? 3.884 -10.854 6.611 1.00 84.25 103 PHE A O 1
ATOM 799 N N . PHE A 1 104 ? 3.960 -12.442 5.033 1.00 85.50 104 PHE A N 1
ATOM 800 C CA . PHE A 1 104 ? 3.406 -13.482 5.911 1.00 85.50 104 PHE A CA 1
ATOM 801 C C . PHE A 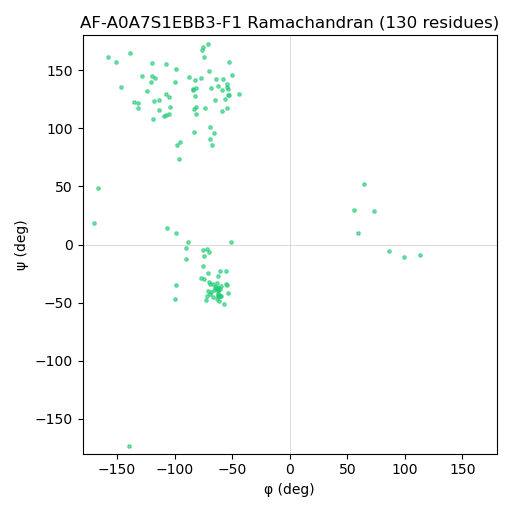1 104 ? 4.274 -13.747 7.144 1.00 85.50 104 PHE A C 1
ATOM 803 O O . PHE A 1 104 ? 3.744 -13.931 8.241 1.00 85.50 104 PHE A O 1
ATOM 810 N N . LYS A 1 105 ? 5.603 -13.709 6.998 1.00 87.12 105 LYS A N 1
ATOM 811 C CA . LYS A 1 105 ? 6.527 -13.824 8.131 1.00 87.12 105 LYS A CA 1
ATOM 812 C C . LYS A 1 105 ? 6.306 -12.702 9.148 1.00 87.12 105 LYS A C 1
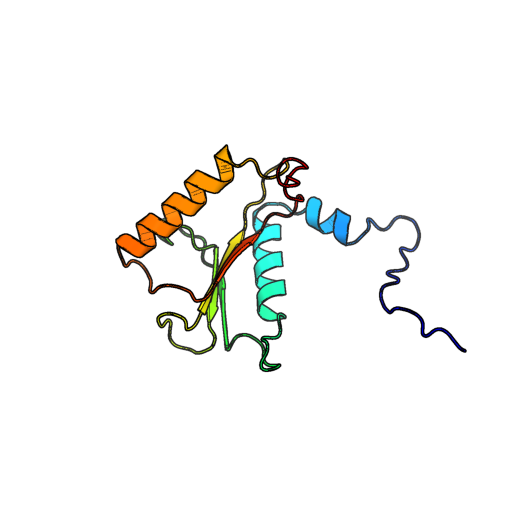ATOM 814 O O . LYS A 1 105 ? 6.254 -12.982 10.340 1.00 87.12 105 LYS A O 1
ATOM 819 N N . GLN A 1 106 ? 6.139 -11.457 8.706 1.00 85.31 106 GLN A N 1
ATOM 820 C CA . GLN A 1 106 ? 5.913 -10.325 9.613 1.00 85.31 106 GLN A CA 1
ATOM 821 C C . GLN A 1 106 ? 4.544 -10.380 10.298 1.00 85.31 106 GLN A C 1
ATOM 823 O O . GLN A 1 106 ? 4.430 -10.034 11.476 1.00 85.31 106 GLN A O 1
ATOM 828 N N . LEU A 1 107 ? 3.521 -10.896 9.608 1.00 86.62 107 LEU A N 1
ATOM 829 C CA . LEU A 1 107 ? 2.234 -11.206 10.233 1.00 86.62 107 LEU A CA 1
ATOM 830 C C . LEU A 1 107 ? 2.370 -12.279 11.321 1.00 86.62 107 LEU A C 1
ATOM 832 O O . LEU A 1 107 ? 1.806 -12.123 12.403 1.00 86.62 107 LEU A O 1
ATOM 836 N N . ALA A 1 108 ? 3.139 -13.341 11.063 1.00 87.06 108 ALA A N 1
ATOM 837 C CA . ALA A 1 108 ? 3.392 -14.398 12.042 1.00 87.06 108 ALA A CA 1
ATOM 838 C C . ALA A 1 108 ? 4.185 -13.887 13.259 1.00 87.06 108 ALA A C 1
ATOM 840 O O . ALA A 1 108 ? 3.892 -14.270 14.391 1.00 87.06 108 ALA A O 1
ATOM 841 N N . LEU A 1 109 ? 5.133 -12.971 13.037 1.00 88.19 109 LEU A N 1
ATOM 842 C CA . LEU A 1 109 ? 5.901 -12.293 14.088 1.00 88.19 109 LEU A CA 1
ATOM 843 C C . LEU A 1 109 ? 5.101 -11.212 14.835 1.00 88.19 109 LEU A C 1
ATOM 845 O O . LEU A 1 109 ? 5.600 -10.659 15.813 1.00 88.19 109 LEU A O 1
ATOM 849 N N . LYS A 1 110 ? 3.863 -10.920 14.410 1.00 86.19 110 LYS A N 1
ATOM 850 C CA . LYS A 1 110 ? 2.981 -9.888 14.984 1.00 86.19 110 LYS A CA 1
ATOM 851 C C . LYS A 1 110 ? 3.608 -8.488 15.015 1.00 86.19 110 LYS A C 1
ATOM 853 O O . LYS A 1 110 ? 3.249 -7.671 15.860 1.00 86.19 110 LYS A O 1
ATOM 858 N N . THR A 1 111 ? 4.501 -8.183 14.073 1.00 84.81 111 THR A N 1
ATOM 859 C CA . THR A 1 111 ? 5.139 -6.859 13.951 1.00 84.81 111 THR A CA 1
ATOM 860 C C . THR A 1 111 ? 4.116 -5.752 13.667 1.00 84.81 111 THR A C 1
ATOM 862 O O . THR A 1 111 ? 4.320 -4.598 14.036 1.00 84.81 111 THR A O 1
ATOM 865 N N . TYR A 1 112 ? 2.994 -6.103 13.038 1.00 84.75 112 TYR A N 1
ATOM 866 C CA . TYR A 1 112 ? 1.834 -5.240 12.834 1.00 84.75 112 TYR A CA 1
ATOM 867 C C . TYR A 1 112 ? 0.546 -6.077 12.770 1.00 84.75 112 TYR A C 1
ATOM 869 O O . TYR A 1 112 ? 0.601 -7.276 12.472 1.00 84.75 112 TYR A O 1
ATOM 877 N N . PRO A 1 113 ? -0.632 -5.486 13.051 1.00 89.94 113 PRO A N 1
ATOM 878 C CA . PRO A 1 113 ? -1.899 -6.203 12.961 1.00 89.94 113 PRO A CA 1
ATOM 879 C C . PRO A 1 113 ? -2.258 -6.499 11.503 1.00 89.94 113 PRO A C 1
ATOM 881 O O . PRO A 1 113 ? -1.952 -5.713 10.617 1.00 89.94 113 PRO A O 1
ATOM 884 N N . ARG A 1 114 ? -2.962 -7.603 11.239 1.00 91.81 114 ARG A N 1
ATOM 885 C CA . ARG A 1 114 ? -3.367 -7.998 9.878 1.00 91.81 114 ARG A CA 1
ATOM 886 C C . ARG A 1 114 ? -4.101 -6.856 9.139 1.00 91.81 114 ARG A C 1
ATOM 888 O O . ARG A 1 114 ? -5.059 -6.329 9.715 1.00 91.81 114 ARG A O 1
ATOM 895 N N . PRO A 1 115 ? -3.701 -6.485 7.907 1.00 92.94 115 PRO A N 1
ATOM 896 C CA . PRO A 1 115 ? -4.462 -5.549 7.083 1.00 92.94 115 PRO A CA 1
ATOM 897 C C . PRO A 1 115 ? -5.714 -6.221 6.507 1.00 92.94 115 PRO A C 1
ATOM 899 O O . PRO A 1 115 ? -5.797 -7.450 6.421 1.00 92.94 115 PRO A O 1
ATOM 902 N N . LYS A 1 116 ? -6.678 -5.409 6.070 1.00 93.44 116 LYS A N 1
ATOM 903 C CA . LYS A 1 116 ? -7.874 -5.877 5.366 1.00 93.44 116 LYS A CA 1
ATOM 904 C C . LYS A 1 116 ? -7.531 -6.312 3.944 1.00 93.44 116 LYS A C 1
ATOM 906 O O . LYS A 1 116 ? -7.912 -7.410 3.544 1.00 93.44 116 LYS A O 1
ATOM 911 N N . HIS A 1 117 ? -6.774 -5.486 3.223 1.00 91.81 117 HIS A N 1
ATOM 912 C CA . HIS A 1 117 ? -6.224 -5.820 1.914 1.00 91.81 117 HIS A CA 1
ATOM 913 C C . HIS A 1 117 ? -4.717 -5.571 1.864 1.00 91.81 117 HIS A C 1
ATOM 915 O O . HIS A 1 117 ? -4.197 -4.619 2.449 1.00 91.81 117 HIS A O 1
ATOM 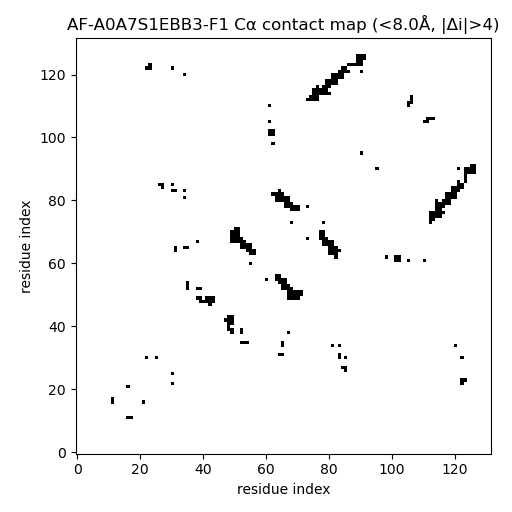921 N N . TYR A 1 118 ? -4.033 -6.434 1.118 1.00 90.38 118 TYR A N 1
ATOM 922 C CA . TYR A 1 118 ? -2.634 -6.284 0.748 1.00 90.38 118 TYR A CA 1
ATOM 923 C C . TYR A 1 118 ? -2.558 -6.076 -0.766 1.00 90.38 118 TYR A C 1
ATOM 925 O O . TYR A 1 118 ? -2.960 -6.952 -1.532 1.00 90.38 118 TYR A O 1
ATOM 933 N N . TYR A 1 119 ? -2.084 -4.907 -1.185 1.00 89.12 119 TYR A N 1
ATOM 934 C CA . TYR A 1 119 ? -1.915 -4.530 -2.581 1.00 89.12 119 TYR A CA 1
ATOM 935 C C . TYR A 1 119 ? -0.439 -4.592 -2.954 1.00 89.12 119 TYR A C 1
ATOM 937 O O . TYR A 1 119 ? 0.402 -3.964 -2.314 1.00 89.12 119 TYR A O 1
ATOM 945 N N . PHE A 1 120 ? -0.138 -5.320 -4.023 1.00 85.69 120 PHE A N 1
ATOM 946 C CA . PHE A 1 120 ? 1.189 -5.368 -4.617 1.00 85.69 120 PHE A CA 1
ATOM 947 C C . PHE A 1 120 ? 1.180 -4.541 -5.907 1.00 85.69 120 PHE A C 1
ATOM 949 O O . PHE A 1 120 ? 0.479 -4.876 -6.863 1.00 85.69 120 PHE A O 1
ATOM 956 N N . CYS A 1 121 ? 1.896 -3.419 -5.908 1.00 85.00 121 CYS A N 1
ATOM 957 C CA . CYS A 1 121 ? 1.822 -2.384 -6.932 1.00 85.00 121 CYS A CA 1
ATOM 958 C C . CYS A 1 121 ? 3.095 -2.371 -7.787 1.00 85.00 121 CYS A C 1
ATOM 960 O O . CYS A 1 121 ? 4.160 -1.937 -7.337 1.00 85.00 121 CYS A O 1
ATOM 962 N N . CYS A 1 122 ? 2.957 -2.779 -9.049 1.00 81.12 122 CYS A N 1
ATOM 963 C CA . CYS A 1 122 ? 4.015 -2.720 -10.057 1.00 81.12 122 CYS A CA 1
ATOM 964 C C . CYS A 1 122 ? 3.580 -1.848 -11.247 1.00 81.12 122 CYS A C 1
ATOM 966 O O . CYS A 1 122 ? 2.421 -1.933 -11.657 1.00 81.12 122 CYS A O 1
ATOM 968 N N . PRO A 1 123 ? 4.482 -1.025 -11.808 1.00 70.56 123 PRO A N 1
ATOM 969 C CA . PRO A 1 123 ? 4.167 -0.127 -12.925 1.00 70.56 123 PRO A CA 1
ATOM 970 C C . PRO A 1 123 ? 4.103 -0.873 -14.262 1.00 70.56 123 PRO A C 1
ATOM 972 O O . PRO A 1 123 ? 3.360 -0.493 -15.164 1.00 70.56 123 PRO A O 1
ATOM 975 N N . HIS A 1 124 ? 4.858 -1.966 -14.385 1.00 67.25 124 HIS A N 1
ATOM 976 C CA . HIS A 1 124 ? 4.764 -2.880 -15.509 1.00 67.25 124 HIS A CA 1
ATOM 977 C C . HIS A 1 124 ? 3.628 -3.869 -15.259 1.00 67.25 124 HIS A C 1
ATOM 979 O O . HIS A 1 124 ? 3.526 -4.444 -14.172 1.00 67.25 124 HIS A O 1
ATOM 985 N N . ALA A 1 125 ? 2.790 -4.076 -16.280 1.00 56.00 125 ALA A N 1
ATOM 986 C CA . ALA A 1 125 ? 1.767 -5.111 -16.255 1.00 56.00 125 ALA A CA 1
ATOM 987 C C . ALA A 1 125 ? 2.388 -6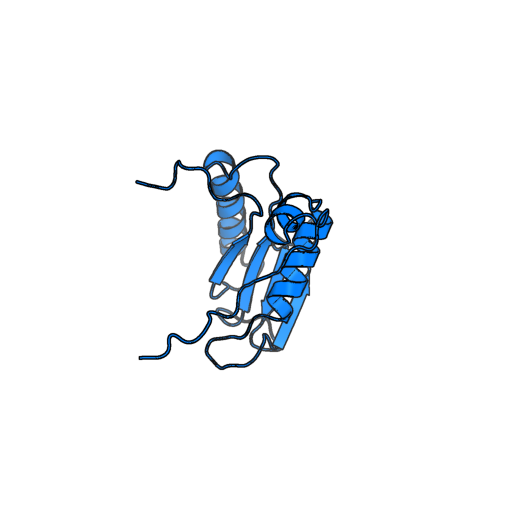.450 -15.838 1.00 56.00 125 ALA A C 1
ATOM 989 O O . ALA A 1 125 ? 3.539 -6.755 -16.175 1.00 56.00 125 ALA A O 1
ATOM 990 N N . VAL A 1 126 ? 1.614 -7.253 -15.109 1.00 50.34 126 VAL A N 1
ATOM 991 C CA . VAL A 1 126 ? 2.000 -8.635 -14.849 1.00 50.34 126 VAL A CA 1
ATOM 992 C C . VAL A 1 126 ? 2.219 -9.282 -16.211 1.00 50.34 126 VAL A C 1
ATOM 994 O O . VAL A 1 126 ? 1.371 -9.133 -17.092 1.00 50.34 126 VAL A O 1
ATOM 997 N N . GLY A 1 127 ? 3.394 -9.877 -16.435 1.00 43.06 127 GLY A N 1
ATOM 998 C CA . GLY A 1 127 ? 3.728 -10.421 -17.750 1.00 43.06 127 GLY A CA 1
ATOM 999 C C . GLY A 1 127 ? 2.625 -11.364 -18.244 1.00 43.06 127 GLY A C 1
ATOM 1000 O O . GLY A 1 127 ? 1.896 -11.930 -17.430 1.00 43.06 127 GLY A O 1
ATOM 1001 N N . ASN A 1 128 ? 2.530 -11.571 -19.563 1.00 40.09 128 ASN A N 1
ATOM 1002 C CA . ASN A 1 128 ? 1.554 -12.447 -20.246 1.00 40.09 128 ASN A CA 1
ATOM 1003 C C . ASN A 1 128 ? 1.435 -13.898 -19.701 1.00 40.09 128 ASN A C 1
ATOM 1005 O O . ASN A 1 128 ? 0.677 -14.690 -20.243 1.00 40.09 128 ASN A O 1
ATOM 1009 N N . LEU A 1 129 ? 2.161 -14.259 -18.643 1.00 46.12 129 LEU A N 1
ATOM 1010 C CA . LEU A 1 129 ? 2.165 -15.547 -17.954 1.00 46.12 129 LEU A CA 1
ATOM 1011 C C . LEU A 1 129 ? 1.122 -15.685 -16.823 1.00 46.12 129 LEU A C 1
ATOM 1013 O O . LEU A 1 129 ? 1.091 -16.733 -16.189 1.00 46.12 129 LEU A O 1
ATOM 1017 N N . LEU A 1 130 ? 0.273 -14.680 -16.561 1.00 37.16 130 LEU A N 1
ATOM 1018 C CA . LEU A 1 130 ? -0.913 -14.822 -15.685 1.00 37.16 130 LEU A CA 1
ATOM 1019 C C . LEU A 1 130 ? -2.252 -14.838 -16.449 1.00 37.16 130 LEU A C 1
ATOM 1021 O O . LEU A 1 130 ? -3.313 -14.690 -15.849 1.00 37.16 130 LEU A O 1
ATOM 1025 N N . HIS A 1 131 ? -2.207 -15.023 -17.769 1.00 33.62 131 HIS A N 1
ATOM 1026 C CA . HIS A 1 131 ? -3.356 -15.477 -18.550 1.00 33.62 131 HIS A CA 1
ATOM 1027 C C . HIS A 1 131 ? -3.222 -16.994 -18.698 1.00 33.62 131 HIS A C 1
ATOM 1029 O O . HIS A 1 131 ? -2.559 -17.443 -19.625 1.00 33.62 131 HIS A O 1
ATOM 1035 N N . ASN A 1 132 ? -3.746 -17.760 -17.743 1.00 36.12 132 ASN A N 1
ATOM 1036 C CA . ASN A 1 132 ? -4.197 -19.146 -17.915 1.00 36.12 132 ASN A CA 1
ATOM 1037 C C . ASN A 1 132 ? -4.995 -19.567 -16.683 1.00 36.12 132 ASN A C 1
ATOM 1039 O O . ASN A 1 132 ? -4.443 -19.452 -15.566 1.00 36.12 132 ASN A O 1
#

Radius of gyration: 17.48 Å; Cα contacts (8 Å, |Δi|>4): 169; chains: 1; bounding box: 45×37×45 Å

pLDDT: mean 76.23, std 17.53, range [33.62, 95.12]

Foldseek 3Di:
DDDDDDPDPPPPDPPDDDPLRVQLVDDQVRVLVVVQVVQQVDADPVRDGFPDKDADDDDPPQQFGIWTANHDDQEAQRIETEHEDEDNDADDPVNVVVSVVSVVVCCVVCVGHHYNYYHYDYSDHRPPVPPD

Solvent-accessib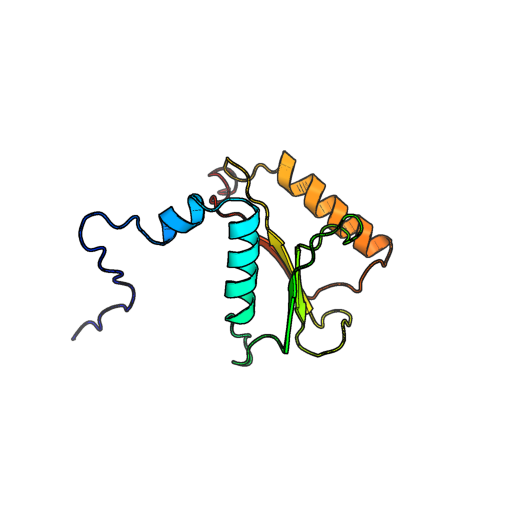le surface area (backbone atoms only — not comparable to full-atom values): 8077 Å² total; per-residue (Å²): 137,85,80,78,82,77,95,76,76,83,78,69,61,92,89,55,76,52,72,76,58,50,57,58,69,46,52,58,70,53,45,42,51,46,51,51,54,50,52,60,67,37,63,43,98,86,70,45,52,54,65,35,74,44,82,44,88,54,97,83,54,55,85,42,34,29,46,36,18,67,38,91,63,95,42,63,58,34,26,34,38,37,36,67,47,72,60,99,54,49,62,46,68,85,63,50,51,60,54,52,50,47,42,53,50,33,51,73,68,56,78,50,65,56,53,61,47,82,45,82,47,54,68,47,61,70,38,85,83,76,76,126

Sequence (132 aa):
KTRTPRTNQLVAKGGVIQPSAQVILLNPDQWEEFILAATRQRLLPSGSPYANVKRLGGAGDGGRDIEARYGQALVRDGWDLYQGKHYASGLKPSEAFPEMAKFFKQLALKTYPRPKHYYFCCPHAVGNLLHN